Protein AF-A0A6B1FAL7-F1 (afdb_monomer)

Radius of gyration: 15.16 Å; Cα contacts (8 Å, |Δi|>4): 48; chains: 1; bounding box: 26×53×28 Å

Sequence (78 aa):
MTCARVASLLHISLGAARHWLDRRAAQEGVHGVAQRLEFAQAQLATLQERYGGHGERPPMAQLLDETVANPSPLPEEE

Nearest PDB structures (foldseek):
  8f53-assembly1_A  TM=6.630E-01  e=9.782E-01  synthetic construct

Structure (mmCIF, N/CA/C/O backbone):
data_AF-A0A6B1FAL7-F1
#
_entry.id   AF-A0A6B1FAL7-F1
#
loop_
_atom_site.group_PDB
_atom_site.id
_atom_site.type_symbol
_atom_site.label_atom_id
_atom_site.label_alt_id
_atom_site.label_comp_id
_atom_site.label_asym_id
_atom_site.label_entity_id
_atom_site.label_seq_id
_atom_site.pdbx_PDB_ins_code
_atom_site.Cartn_x
_atom_site.Cartn_y
_atom_site.Cartn_z
_atom_site.occupancy
_atom_site.B_iso_or_equiv
_atom_site.auth_seq_id
_atom_site.auth_comp_id
_atom_site.auth_asym_id
_atom_site.auth_atom_id
_atom_site.pdbx_PDB_model_num
ATOM 1 N N . MET A 1 1 ? -9.340 0.945 -6.770 1.00 76.69 1 MET A N 1
ATOM 2 C CA . MET A 1 1 ? -8.286 1.424 -7.698 1.00 76.69 1 MET A CA 1
ATOM 3 C C . 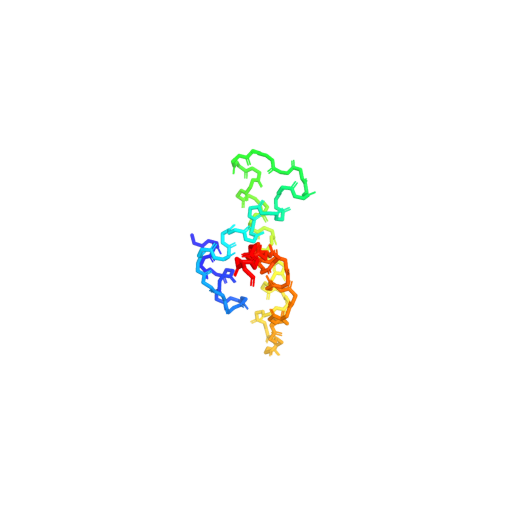MET A 1 1 ? -6.876 1.359 -7.104 1.00 76.69 1 MET A C 1
ATOM 5 O O . MET A 1 1 ? -5.968 0.983 -7.832 1.00 76.69 1 MET A O 1
ATOM 9 N N . THR A 1 2 ? -6.672 1.662 -5.815 1.00 86.00 2 THR A N 1
ATOM 10 C CA . THR A 1 2 ? -5.345 1.675 -5.157 1.00 86.00 2 THR A CA 1
ATOM 11 C C . THR A 1 2 ? -4.562 0.367 -5.314 1.00 86.00 2 THR A C 1
ATOM 13 O O . THR A 1 2 ? -3.437 0.399 -5.796 1.00 86.00 2 THR A O 1
ATOM 16 N N . CYS A 1 3 ? -5.176 -0.792 -5.040 1.00 85.44 3 CYS A N 1
ATOM 17 C CA . CYS A 1 3 ? -4.499 -2.090 -5.171 1.00 85.44 3 CYS A CA 1
ATOM 18 C C . CYS A 1 3 ? -4.037 -2.400 -6.601 1.00 85.44 3 CYS A C 1
ATOM 20 O O . CYS A 1 3 ? -2.995 -3.015 -6.775 1.00 85.44 3 CYS A O 1
ATOM 22 N N . ALA A 1 4 ? -4.783 -1.967 -7.623 1.00 87.25 4 ALA A N 1
ATOM 23 C CA . ALA A 1 4 ? -4.396 -2.179 -9.018 1.00 87.25 4 ALA A CA 1
ATOM 24 C C . ALA A 1 4 ? -3.158 -1.349 -9.382 1.00 87.25 4 ALA A C 1
ATOM 26 O O . ALA A 1 4 ? -2.246 -1.858 -10.021 1.00 87.25 4 ALA A O 1
ATOM 27 N N . ARG A 1 5 ? -3.085 -0.098 -8.908 1.00 88.62 5 ARG A N 1
ATOM 28 C CA . ARG A 1 5 ? -1.900 0.751 -9.097 1.00 88.62 5 ARG A CA 1
ATOM 29 C C . ARG A 1 5 ? -0.681 0.209 -8.355 1.00 88.62 5 ARG A C 1
ATOM 31 O O . ARG A 1 5 ? 0.394 0.160 -8.936 1.00 88.62 5 ARG A O 1
ATOM 38 N N . VAL A 1 6 ? -0.859 -0.244 -7.113 1.00 87.31 6 VAL A N 1
ATOM 39 C CA . VAL A 1 6 ? 0.202 -0.915 -6.344 1.00 87.31 6 VAL A CA 1
ATOM 40 C C . VAL A 1 6 ? 0.672 -2.181 -7.066 1.00 87.31 6 VAL A C 1
ATOM 42 O O . VAL A 1 6 ? 1.871 -2.371 -7.227 1.00 87.31 6 VAL A O 1
ATOM 45 N N . ALA A 1 7 ? -0.251 -3.004 -7.572 1.00 87.00 7 ALA A N 1
ATOM 46 C CA . ALA A 1 7 ? 0.073 -4.202 -8.343 1.00 87.00 7 ALA A CA 1
ATOM 47 C C . ALA A 1 7 ? 0.902 -3.883 -9.597 1.00 87.00 7 ALA A C 1
ATOM 49 O O . ALA A 1 7 ? 1.891 -4.563 -9.861 1.00 87.00 7 ALA A O 1
ATOM 50 N N . SER A 1 8 ? 0.542 -2.825 -10.332 1.00 86.38 8 SER A N 1
ATOM 51 C CA . SER A 1 8 ? 1.302 -2.367 -11.499 1.00 86.38 8 SER A CA 1
ATOM 52 C C . SER A 1 8 ? 2.695 -1.860 -11.133 1.00 86.38 8 SER A C 1
ATOM 54 O O . SER A 1 8 ? 3.654 -2.259 -11.782 1.00 86.38 8 SER A O 1
ATOM 56 N N . LEU A 1 9 ? 2.815 -1.028 -10.092 1.00 85.19 9 LEU A N 1
ATOM 57 C CA . LEU A 1 9 ? 4.105 -0.487 -9.646 1.00 85.19 9 LEU A CA 1
ATOM 58 C C . LEU A 1 9 ? 5.040 -1.588 -9.147 1.00 85.19 9 LEU A C 1
ATOM 60 O O . LEU A 1 9 ? 6.232 -1.548 -9.415 1.00 85.19 9 LEU A O 1
ATOM 64 N N . LEU A 1 10 ? 4.494 -2.581 -8.445 1.00 83.81 10 LEU A N 1
ATOM 65 C CA . LEU A 1 10 ? 5.259 -3.680 -7.864 1.00 83.81 10 LEU A CA 1
ATOM 66 C C . LEU A 1 10 ? 5.429 -4.885 -8.801 1.00 83.81 10 LEU A C 1
ATOM 68 O O . LEU A 1 10 ? 6.129 -5.829 -8.446 1.00 83.81 10 LEU A O 1
ATOM 72 N N . HIS A 1 11 ? 4.805 -4.871 -9.983 1.00 83.75 11 HIS A N 1
ATOM 73 C CA . HIS A 1 11 ? 4.762 -5.999 -10.920 1.00 83.75 11 HIS A CA 1
ATOM 74 C C . HIS A 1 11 ? 4.283 -7.323 -10.283 1.00 83.75 11 HIS A C 1
ATOM 76 O O . HIS A 1 11 ? 4.854 -8.386 -10.527 1.00 83.75 11 HIS A O 1
ATOM 82 N N . ILE A 1 12 ? 3.218 -7.264 -9.477 1.00 83.75 12 ILE A N 1
ATOM 83 C CA . ILE A 1 12 ? 2.601 -8.420 -8.797 1.00 83.75 12 ILE A CA 1
ATOM 84 C C . ILE A 1 12 ? 1.118 -8.564 -9.165 1.00 83.75 12 ILE A C 1
ATOM 86 O O . ILE A 1 12 ? 0.526 -7.685 -9.788 1.00 83.75 12 ILE A O 1
ATOM 90 N N . SER A 1 13 ? 0.486 -9.673 -8.767 1.00 88.38 13 SER A N 1
ATOM 91 C CA . SER A 1 13 ? -0.958 -9.857 -8.958 1.00 88.38 13 SER A CA 1
ATOM 92 C C . SER A 1 13 ? -1.783 -8.933 -8.049 1.00 88.38 13 SER A C 1
ATOM 94 O O . SER A 1 13 ? -1.332 -8.501 -6.986 1.00 88.38 13 SER A O 1
ATOM 96 N N . LEU A 1 14 ? -3.039 -8.669 -8.427 1.00 87.62 14 LEU A N 1
ATOM 97 C CA . LEU A 1 14 ? -3.959 -7.859 -7.616 1.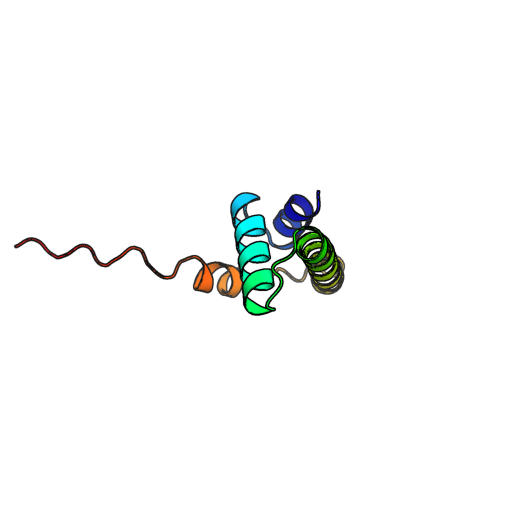00 87.62 14 LEU A CA 1
ATOM 98 C C . LEU A 1 14 ? -4.183 -8.457 -6.214 1.00 87.62 14 LEU A C 1
ATOM 100 O O . LEU A 1 14 ? -4.265 -7.720 -5.231 1.00 87.62 14 LEU A O 1
ATOM 104 N N . GLY A 1 15 ? -4.265 -9.789 -6.124 1.00 87.19 15 GLY A N 1
ATOM 105 C CA . GLY A 1 15 ? -4.401 -10.507 -4.855 1.00 87.19 15 GLY A CA 1
ATOM 106 C C . GLY A 1 15 ? -3.168 -10.345 -3.967 1.00 87.19 15 GLY A C 1
ATOM 107 O O . GLY A 1 15 ? -3.305 -10.036 -2.785 1.00 87.19 15 GLY A O 1
ATOM 108 N N . ALA A 1 16 ? -1.969 -10.449 -4.548 1.00 85.81 16 ALA A N 1
ATOM 109 C CA . ALA 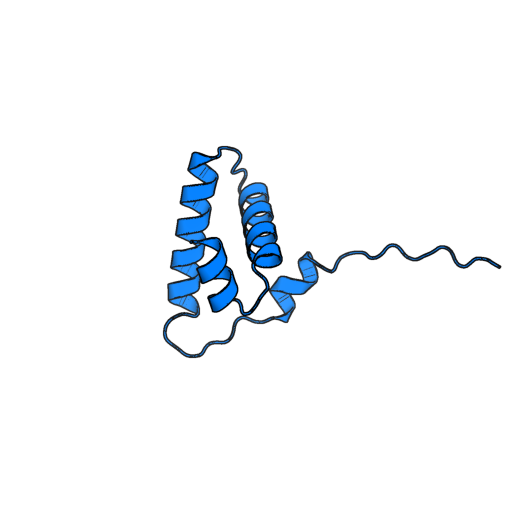A 1 16 ? -0.717 -10.228 -3.828 1.00 85.81 16 ALA A CA 1
ATOM 110 C C . ALA A 1 16 ? -0.585 -8.778 -3.337 1.00 85.81 16 ALA A C 1
ATOM 112 O O . ALA A 1 16 ? -0.209 -8.558 -2.190 1.00 85.81 16 ALA A O 1
ATOM 113 N N . ALA A 1 17 ? -0.968 -7.792 -4.155 1.00 88.25 17 ALA A N 1
ATOM 114 C CA . ALA A 1 17 ? -0.967 -6.385 -3.751 1.00 88.25 17 ALA A CA 1
ATOM 115 C C . ALA A 1 17 ? -1.923 -6.112 -2.583 1.00 88.25 17 ALA A C 1
ATOM 117 O O . ALA A 1 17 ? -1.585 -5.364 -1.666 1.00 88.25 17 ALA A O 1
ATOM 118 N N . ARG A 1 18 ? -3.103 -6.743 -2.586 1.00 90.31 18 ARG A N 1
ATOM 119 C CA . ARG A 1 18 ? -4.049 -6.646 -1.471 1.00 90.31 18 ARG A CA 1
ATOM 120 C C . ARG A 1 18 ? -3.482 -7.269 -0.197 1.00 90.31 18 ARG A C 1
ATOM 122 O O . ARG A 1 18 ? -3.469 -6.608 0.832 1.00 90.31 18 ARG A O 1
ATOM 129 N N . HIS A 1 19 ? -2.967 -8.492 -0.285 1.00 88.69 19 HIS A N 1
ATOM 130 C CA . HIS A 1 19 ? -2.379 -9.182 0.861 1.00 88.69 19 HIS A CA 1
ATOM 131 C C . HIS A 1 19 ? -1.167 -8.429 1.434 1.00 88.69 19 HIS A C 1
ATOM 133 O O . HIS A 1 19 ? -1.011 -8.318 2.647 1.00 88.69 19 HIS A O 1
ATOM 139 N N . TRP A 1 20 ? -0.328 -7.857 0.569 1.00 89.00 20 TRP A N 1
ATOM 140 C CA . TRP A 1 20 ? 0.793 -7.016 0.977 1.00 89.00 20 TRP A CA 1
ATOM 141 C C . TRP A 1 20 ? 0.331 -5.775 1.756 1.00 89.00 20 TRP A C 1
ATOM 143 O O . TRP A 1 20 ? 0.850 -5.517 2.842 1.00 89.00 20 TRP A O 1
ATOM 153 N N . LEU A 1 21 ? -0.683 -5.059 1.254 1.00 90.69 21 LEU A N 1
ATOM 154 C CA . LEU A 1 21 ? -1.273 -3.907 1.946 1.00 90.69 21 LEU A CA 1
ATOM 155 C C . LEU A 1 21 ? -1.891 -4.295 3.294 1.00 9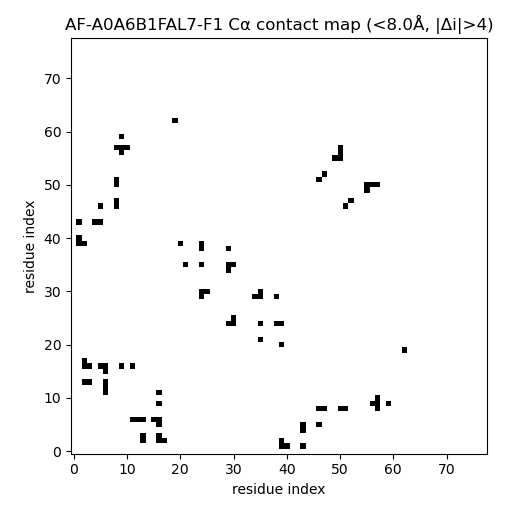0.69 21 LEU A C 1
ATOM 157 O O . LEU A 1 21 ? -1.668 -3.598 4.280 1.00 90.69 21 LEU A O 1
ATOM 161 N N . ASP A 1 22 ? -2.632 -5.404 3.347 1.00 90.25 22 ASP A N 1
ATOM 162 C CA . ASP A 1 22 ? -3.280 -5.878 4.573 1.00 90.25 22 ASP A CA 1
ATOM 163 C C . ASP A 1 22 ? -2.248 -6.246 5.653 1.00 90.25 22 ASP A C 1
ATOM 165 O O . ASP A 1 22 ? -2.423 -5.893 6.820 1.00 90.25 22 ASP A O 1
ATOM 169 N N . ARG A 1 23 ? -1.137 -6.894 5.277 1.00 89.00 23 ARG A N 1
ATOM 170 C CA . ARG A 1 23 ? -0.052 -7.212 6.219 1.00 89.00 23 ARG A CA 1
ATOM 171 C C . ARG A 1 23 ? 0.685 -5.977 6.709 1.00 89.00 23 ARG A C 1
ATOM 173 O O . ARG A 1 23 ? 0.927 -5.863 7.905 1.00 89.00 23 ARG A O 1
ATOM 180 N N . ARG A 1 24 ? 1.003 -5.045 5.810 1.00 89.06 24 ARG A N 1
ATOM 181 C CA . ARG A 1 24 ? 1.639 -3.773 6.175 1.00 89.06 24 ARG A CA 1
ATOM 182 C C . ARG A 1 24 ? 0.751 -2.958 7.113 1.00 89.06 24 ARG A C 1
ATOM 184 O O . ARG A 1 24 ? 1.231 -2.467 8.124 1.00 89.06 24 ARG A O 1
ATOM 191 N N . ALA A 1 25 ? -0.549 -2.898 6.835 1.00 90.69 25 ALA A N 1
ATOM 192 C CA . ALA A 1 25 ? -1.519 -2.279 7.731 1.00 90.69 25 ALA A CA 1
ATOM 193 C C . ALA A 1 25 ? -1.550 -2.974 9.103 1.00 90.69 25 ALA A C 1
ATOM 195 O O . ALA A 1 25 ? -1.570 -2.298 10.125 1.00 90.69 25 ALA A O 1
ATOM 196 N N . ALA A 1 26 ? -1.512 -4.310 9.149 1.00 89.50 26 ALA A N 1
ATOM 197 C CA . ALA A 1 26 ? -1.487 -5.055 10.407 1.00 89.50 26 ALA A CA 1
ATOM 198 C C . ALA A 1 26 ? -0.200 -4.823 11.223 1.00 89.50 26 ALA A C 1
ATOM 200 O O . ALA A 1 26 ? -0.287 -4.673 12.439 1.00 89.50 26 ALA A O 1
ATOM 201 N N . GLN A 1 27 ? 0.966 -4.755 10.569 1.00 89.44 27 GLN A N 1
ATOM 202 C CA . GLN A 1 27 ? 2.256 -4.450 11.210 1.00 89.44 27 GLN A CA 1
ATOM 203 C C . GLN A 1 27 ? 2.265 -3.054 11.854 1.00 89.44 27 GLN A C 1
ATOM 205 O O . GLN A 1 27 ? 2.843 -2.874 12.920 1.00 89.44 27 GLN A O 1
ATOM 210 N N . GLU A 1 28 ? 1.570 -2.095 11.244 1.00 89.62 28 GLU A N 1
ATOM 211 C CA . GLU A 1 28 ? 1.436 -0.711 11.721 1.00 89.62 28 GLU A CA 1
ATOM 212 C C . GLU A 1 28 ? 0.244 -0.518 12.685 1.00 89.62 28 GLU A C 1
ATOM 214 O O . GLU A 1 28 ? -0.091 0.605 13.057 1.00 89.62 28 GLU A O 1
ATOM 219 N N . GLY A 1 29 ? -0.441 -1.599 13.086 1.00 92.56 29 GLY A N 1
ATOM 220 C CA . GLY A 1 29 ? -1.588 -1.530 14.002 1.00 92.56 29 GLY A CA 1
ATOM 221 C C . GLY A 1 29 ? -2.838 -0.866 13.406 1.00 92.56 29 GLY A C 1
ATOM 222 O O . GLY A 1 29 ? -3.686 -0.339 14.127 1.00 92.56 29 GLY A O 1
ATOM 223 N N . VAL A 1 30 ? -2.978 -0.866 12.079 1.00 92.94 30 VAL A N 1
ATOM 224 C CA . VAL A 1 30 ? -4.089 -0.232 11.361 1.00 92.94 30 VAL A CA 1
ATOM 225 C C . VAL A 1 30 ? -5.269 -1.201 11.229 1.00 92.94 30 VAL A C 1
ATOM 227 O O . VAL A 1 30 ? -5.336 -2.065 10.346 1.00 92.94 30 VAL A O 1
ATOM 230 N N . HIS A 1 31 ? -6.259 -1.041 12.106 1.00 85.62 31 HIS A N 1
ATOM 231 C CA . HIS A 1 31 ? -7.397 -1.961 12.193 1.00 85.62 31 HIS A CA 1
ATOM 232 C C . HIS A 1 31 ? -8.691 -1.420 11.560 1.00 85.62 31 HIS A C 1
ATOM 234 O O . HIS A 1 31 ? -9.506 -2.215 11.091 1.00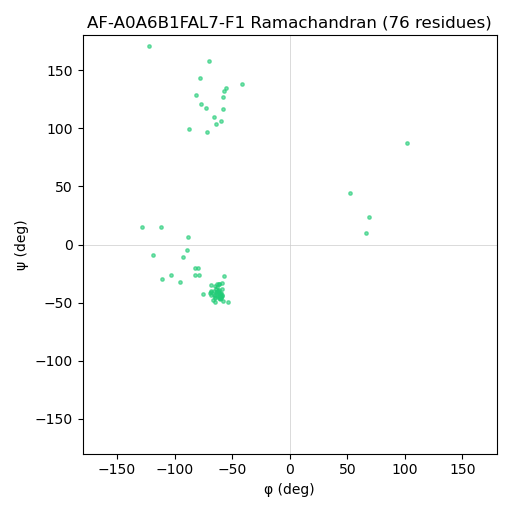 85.62 31 HIS A O 1
ATOM 240 N N . GLY A 1 32 ? -8.879 -0.097 11.491 1.00 90.94 32 GLY A N 1
ATOM 241 C CA . GLY A 1 32 ? -10.103 0.516 10.965 1.00 90.94 32 GLY A CA 1
ATOM 242 C C . GLY A 1 32 ? -10.189 0.514 9.437 1.00 90.94 32 GLY A C 1
ATOM 243 O O . GLY A 1 32 ? -9.201 0.752 8.752 1.00 90.94 32 GLY A O 1
ATOM 244 N N . VAL A 1 33 ? -11.389 0.318 8.879 1.00 87.69 33 VAL A N 1
ATOM 245 C CA . VAL A 1 33 ? -11.606 0.307 7.415 1.00 87.69 33 VAL A CA 1
ATOM 246 C C . VAL A 1 33 ? -11.188 1.631 6.762 1.00 87.69 33 VAL A C 1
ATOM 248 O O . VAL A 1 33 ? -10.506 1.617 5.740 1.00 87.69 33 VAL A O 1
ATOM 251 N N . ALA A 1 34 ? -11.547 2.767 7.368 1.00 90.38 34 ALA A N 1
ATOM 252 C CA . ALA A 1 34 ? -11.143 4.089 6.882 1.00 90.38 34 ALA A CA 1
ATOM 253 C C . ALA A 1 34 ? -9.621 4.288 6.973 1.00 90.38 34 ALA A C 1
ATOM 255 O O . ALA A 1 34 ? -8.987 4.670 5.994 1.00 90.38 34 ALA A O 1
ATOM 256 N N . GLN A 1 35 ? -9.020 3.911 8.104 1.00 90.25 35 GLN A N 1
ATOM 257 C CA . GLN A 1 35 ? -7.574 4.011 8.309 1.00 90.25 35 GLN A CA 1
ATOM 258 C C . GLN A 1 35 ? -6.793 3.120 7.334 1.00 90.25 35 GLN A C 1
ATOM 260 O O . GLN A 1 35 ? -5.749 3.516 6.833 1.00 90.25 35 GLN A O 1
ATOM 265 N N . ARG A 1 36 ? -7.310 1.931 7.001 1.00 89.88 36 ARG A N 1
ATOM 266 C CA . ARG A 1 36 ? -6.712 1.051 5.986 1.00 89.88 36 ARG A CA 1
ATOM 267 C C . ARG A 1 36 ? -6.749 1.667 4.594 1.00 89.88 36 ARG A C 1
ATOM 269 O O . ARG A 1 36 ? -5.822 1.456 3.816 1.00 89.88 36 ARG A O 1
ATOM 276 N N . LEU A 1 37 ? -7.804 2.414 4.267 1.00 91.06 37 LEU A N 1
ATOM 277 C CA . LEU A 1 37 ? -7.891 3.126 2.995 1.00 91.06 37 LEU A CA 1
ATOM 278 C C . LEU A 1 37 ? -6.846 4.245 2.921 1.00 91.06 37 LEU A C 1
ATOM 280 O O . LEU A 1 37 ? -6.124 4.323 1.926 1.00 91.06 37 LEU A O 1
ATOM 284 N N . GLU A 1 38 ? -6.743 5.063 3.968 1.00 93.44 38 GLU A N 1
ATOM 285 C CA . GLU A 1 38 ? -5.735 6.125 4.086 1.00 93.44 38 GLU A CA 1
ATOM 286 C C . GLU A 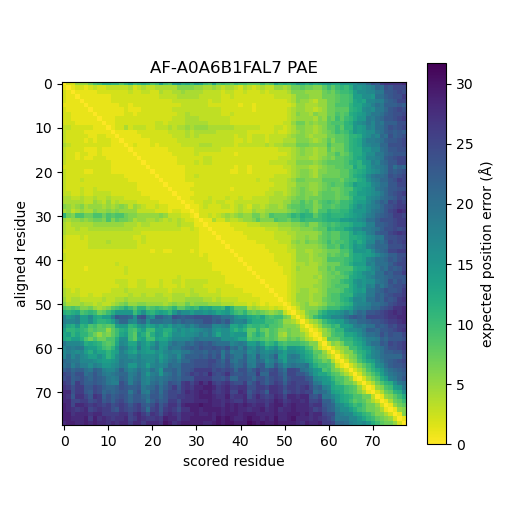1 38 ? -4.318 5.547 4.040 1.00 93.44 38 GLU A C 1
ATOM 288 O O . GLU A 1 38 ? -3.480 5.997 3.260 1.00 93.44 38 GLU A O 1
ATOM 293 N N . PHE A 1 39 ? -4.079 4.468 4.786 1.00 93.25 39 PHE A N 1
ATOM 294 C CA . PHE A 1 39 ? -2.817 3.741 4.781 1.00 93.25 39 PHE A CA 1
ATOM 295 C C . PHE A 1 39 ? -2.456 3.241 3.380 1.00 93.25 39 PHE A C 1
ATOM 297 O O . PHE A 1 39 ? -1.348 3.469 2.900 1.00 93.25 39 PHE A O 1
ATOM 304 N N . ALA A 1 40 ? -3.395 2.604 2.676 1.00 91.62 40 ALA A N 1
ATOM 305 C CA . ALA A 1 40 ? -3.152 2.115 1.324 1.00 91.62 40 ALA A CA 1
ATOM 306 C C . ALA A 1 40 ? -2.853 3.249 0.329 1.00 91.62 40 ALA A C 1
ATOM 308 O O . ALA A 1 40 ? -2.061 3.059 -0.596 1.00 91.62 40 ALA A O 1
ATOM 309 N N . GLN A 1 41 ? -3.473 4.419 0.498 1.00 93.69 41 GLN A N 1
ATOM 310 C CA . GLN A 1 41 ? -3.178 5.603 -0.311 1.00 93.69 41 GLN A CA 1
ATOM 311 C C . GLN A 1 41 ? -1.786 6.169 -0.005 1.00 93.69 41 GLN A C 1
ATOM 313 O O . GLN A 1 41 ? -1.055 6.482 -0.943 1.00 93.69 41 GLN A O 1
ATOM 318 N N . ALA A 1 42 ? -1.393 6.230 1.270 1.00 93.56 42 ALA A N 1
ATOM 319 C CA . ALA A 1 42 ? -0.055 6.652 1.678 1.00 93.56 42 ALA A CA 1
ATOM 320 C C . ALA A 1 42 ? 1.028 5.715 1.115 1.00 93.56 42 ALA A C 1
ATOM 322 O O . ALA A 1 42 ? 1.980 6.178 0.491 1.00 93.56 42 ALA A O 1
ATOM 323 N N . GLN A 1 43 ? 0.826 4.396 1.227 1.00 90.88 43 GLN A N 1
ATOM 324 C CA . GLN A 1 43 ? 1.725 3.400 0.634 1.00 90.88 43 GLN A CA 1
ATOM 325 C C . GLN A 1 43 ? 1.829 3.557 -0.887 1.00 90.88 43 GLN A C 1
ATOM 327 O O . GLN A 1 43 ? 2.921 3.481 -1.445 1.00 90.88 43 GLN A O 1
ATOM 332 N N . LEU A 1 44 ? 0.710 3.813 -1.574 1.00 91.38 44 LEU A N 1
ATOM 333 C CA . LEU A 1 44 ? 0.732 4.079 -3.011 1.00 91.38 44 LEU A CA 1
ATOM 334 C C . LEU A 1 44 ? 1.569 5.323 -3.346 1.00 91.38 44 LEU A C 1
ATOM 336 O O . LEU A 1 44 ? 2.361 5.255 -4.281 1.00 91.38 44 LEU A O 1
ATOM 340 N N . ALA A 1 45 ? 1.428 6.422 -2.601 1.00 90.75 45 ALA A N 1
ATOM 341 C CA . ALA A 1 45 ? 2.204 7.640 -2.836 1.00 90.75 45 ALA A CA 1
ATOM 342 C C . ALA A 1 45 ? 3.715 7.388 -2.688 1.00 90.75 45 ALA A C 1
ATOM 344 O O . ALA A 1 45 ? 4.482 7.734 -3.585 1.00 90.75 45 ALA A O 1
ATOM 345 N N . THR A 1 46 ? 4.132 6.685 -1.630 1.00 89.62 46 THR A N 1
ATOM 346 C CA . THR A 1 46 ? 5.537 6.295 -1.421 1.00 89.62 46 THR A CA 1
ATOM 347 C C . THR A 1 46 ? 6.065 5.408 -2.552 1.00 89.62 46 THR A C 1
ATOM 349 O O . THR A 1 46 ? 7.183 5.594 -3.031 1.00 89.62 46 THR A O 1
ATOM 352 N N . LEU A 1 47 ? 5.262 4.447 -3.018 1.00 86.56 47 LEU A N 1
ATOM 353 C CA . LEU A 1 47 ? 5.639 3.581 -4.138 1.00 86.56 47 LEU A CA 1
ATOM 354 C C . LEU A 1 47 ? 5.718 4.343 -5.464 1.00 86.56 47 LEU A C 1
ATOM 356 O O . LEU A 1 47 ? 6.563 4.024 -6.295 1.00 86.56 47 LEU A O 1
ATOM 360 N N . GLN A 1 48 ? 4.858 5.337 -5.678 1.00 88.25 48 GLN A N 1
ATOM 361 C CA . GLN A 1 48 ? 4.898 6.190 -6.865 1.00 88.25 48 GLN A CA 1
ATOM 362 C C . GLN A 1 48 ? 6.129 7.094 -6.876 1.00 88.25 48 GLN A C 1
ATOM 364 O O . GLN A 1 48 ? 6.739 7.253 -7.928 1.00 88.25 48 GLN A O 1
ATOM 369 N N . GLU A 1 49 ? 6.517 7.646 -5.730 1.00 86.25 49 GLU A N 1
ATOM 370 C CA . GLU A 1 49 ? 7.748 8.428 -5.603 1.00 86.25 49 GLU A CA 1
ATOM 371 C C . GLU A 1 49 ? 8.980 7.571 -5.915 1.00 86.25 49 GLU A C 1
ATOM 373 O O . GLU A 1 49 ? 9.845 7.976 -6.688 1.00 86.25 49 GLU A O 1
ATOM 378 N N . ARG A 1 50 ? 9.018 6.347 -5.378 1.00 82.62 50 ARG A N 1
ATOM 379 C CA . ARG A 1 50 ? 10.163 5.446 -5.538 1.00 82.62 50 ARG A CA 1
ATOM 380 C C . ARG A 1 50 ? 10.248 4.802 -6.925 1.00 82.62 50 ARG A C 1
ATOM 382 O O . ARG A 1 50 ? 11.327 4.707 -7.489 1.00 82.62 50 ARG A O 1
ATOM 389 N N . TYR A 1 51 ? 9.124 4.355 -7.484 1.00 82.38 51 TYR A N 1
ATOM 390 C CA . TYR A 1 51 ? 9.110 3.515 -8.691 1.00 82.38 51 TYR A CA 1
ATOM 391 C C . TYR A 1 51 ? 8.377 4.139 -9.885 1.00 82.38 51 TYR A C 1
ATOM 393 O O . TYR A 1 51 ? 8.439 3.611 -10.993 1.00 82.38 51 TYR A O 1
ATOM 401 N N . GLY A 1 52 ? 7.677 5.260 -9.701 1.00 74.00 52 GLY A N 1
ATOM 402 C CA . GLY A 1 52 ? 6.866 5.881 -10.752 1.00 74.00 52 GLY A CA 1
ATOM 403 C C . GLY A 1 52 ? 7.650 6.717 -11.768 1.00 74.00 52 GLY A C 1
ATOM 404 O O . GLY A 1 52 ? 7.132 6.952 -12.856 1.00 74.00 52 GLY A O 1
ATOM 405 N N . GLY A 1 53 ? 8.867 7.167 -11.436 1.00 68.94 53 GLY A N 1
ATOM 406 C CA . GLY A 1 53 ? 9.605 8.152 -12.244 1.00 68.94 53 GLY A CA 1
ATOM 407 C C . GLY A 1 53 ? 10.854 7.655 -12.978 1.00 68.94 53 GLY A C 1
ATOM 408 O O . GLY A 1 53 ? 11.179 8.197 -14.030 1.00 68.94 53 GLY A O 1
ATOM 409 N N . HIS A 1 54 ? 11.567 6.643 -12.468 1.00 53.62 54 HIS A N 1
ATOM 410 C CA . HIS A 1 54 ? 12.979 6.452 -12.851 1.00 53.62 54 HIS A CA 1
ATOM 411 C C . HIS A 1 54 ? 13.383 5.053 -13.333 1.00 53.62 54 HIS A C 1
ATOM 413 O O . HIS A 1 54 ? 14.570 4.765 -13.448 1.00 53.62 54 HIS A O 1
ATOM 419 N N . GLY A 1 55 ? 12.432 4.176 -13.668 1.00 55.47 55 GLY A N 1
ATOM 420 C CA . GLY A 1 55 ? 12.762 2.822 -14.143 1.00 55.47 55 GLY A CA 1
ATOM 421 C C . GLY A 1 55 ? 13.428 1.945 -13.076 1.00 55.47 55 GLY A C 1
ATOM 422 O O . GLY A 1 55 ? 13.902 0.851 -13.385 1.00 55.47 55 GLY A O 1
ATOM 423 N N . GLU A 1 56 ? 13.446 2.408 -11.822 1.00 61.44 56 GLU A N 1
ATOM 424 C CA . GLU A 1 56 ? 13.857 1.617 -10.676 1.00 61.44 56 GLU A CA 1
ATOM 425 C C . GLU A 1 56 ? 12.829 0.496 -10.518 1.00 61.44 56 GLU A C 1
ATOM 427 O O . GLU A 1 56 ? 11.649 0.723 -10.247 1.00 61.44 56 GLU A O 1
ATOM 432 N N . ARG A 1 57 ? 13.254 -0.733 -10.809 1.00 65.25 57 ARG A N 1
ATOM 433 C CA . ARG A 1 57 ? 12.382 -1.896 -10.715 1.00 65.25 57 ARG A CA 1
ATOM 434 C C . ARG A 1 57 ? 12.330 -2.323 -9.249 1.00 65.25 57 ARG A C 1
ATOM 436 O O . ARG A 1 57 ? 13.395 -2.520 -8.659 1.00 65.25 57 ARG A O 1
ATOM 443 N N . PRO A 1 58 ? 11.138 -2.508 -8.656 1.00 68.44 58 PRO A N 1
ATOM 444 C CA . PRO A 1 58 ? 11.045 -3.008 -7.297 1.00 68.44 58 PRO A CA 1
ATOM 445 C C . PRO A 1 58 ? 11.804 -4.335 -7.179 1.00 68.44 58 PRO A C 1
ATOM 447 O O . PRO A 1 58 ? 11.656 -5.198 -8.056 1.00 68.44 58 PRO A O 1
ATOM 450 N N . PRO A 1 59 ? 12.615 -4.527 -6.124 1.00 64.25 59 PRO A N 1
ATOM 451 C CA . PRO A 1 59 ? 13.298 -5.790 -5.908 1.00 64.25 59 PRO A CA 1
ATOM 452 C C . PRO A 1 59 ? 12.243 -6.873 -5.652 1.00 64.25 59 PRO A C 1
ATOM 454 O O . PRO A 1 59 ? 11.668 -6.952 -4.568 1.00 64.25 59 PRO A O 1
ATOM 457 N N . MET A 1 60 ? 11.981 -7.717 -6.659 1.00 57.78 60 MET A N 1
ATOM 458 C CA . MET A 1 60 ? 10.992 -8.804 -6.568 1.00 57.78 60 MET A CA 1
ATOM 459 C C . MET A 1 60 ? 11.287 -9.761 -5.400 1.00 57.78 60 MET A C 1
ATOM 461 O O . MET A 1 60 ? 10.360 -10.334 -4.836 1.00 57.78 60 MET A O 1
ATOM 465 N N . ALA A 1 61 ? 12.559 -9.875 -4.997 1.00 47.16 61 ALA A N 1
ATOM 466 C CA . ALA A 1 61 ? 13.015 -10.741 -3.913 1.00 47.16 61 ALA A CA 1
ATOM 467 C C . ALA A 1 61 ? 12.409 -10.378 -2.542 1.00 47.16 61 ALA A C 1
ATOM 469 O O . ALA A 1 61 ? 11.984 -11.263 -1.813 1.00 47.16 61 ALA A O 1
ATOM 470 N N . GLN A 1 62 ? 12.261 -9.091 -2.207 1.00 52.34 62 GLN A N 1
ATOM 471 C CA . GLN A 1 62 ? 11.791 -8.697 -0.865 1.00 52.34 62 GLN A CA 1
ATOM 472 C C . GLN A 1 62 ? 10.264 -8.746 -0.707 1.00 52.34 62 GLN A C 1
ATOM 474 O O . GLN A 1 62 ? 9.758 -8.814 0.407 1.00 52.34 62 GLN A O 1
ATOM 479 N N . LEU A 1 63 ? 9.513 -8.716 -1.812 1.00 54.34 63 LEU A N 1
ATOM 480 C CA . LEU A 1 63 ? 8.047 -8.804 -1.784 1.00 54.34 63 LEU A CA 1
ATOM 481 C C . LEU A 1 63 ? 7.542 -10.245 -1.670 1.00 54.34 63 LEU A C 1
ATOM 483 O O . LEU A 1 63 ? 6.433 -10.456 -1.174 1.00 54.34 63 LEU A O 1
ATOM 487 N N . LEU A 1 64 ? 8.345 -11.206 -2.139 1.00 53.25 64 LEU A N 1
ATOM 488 C CA . LEU A 1 64 ? 8.016 -12.629 -2.171 1.00 53.25 64 LEU A CA 1
ATOM 489 C C . LEU A 1 64 ? 8.550 -13.403 -0.962 1.00 53.25 64 LEU A C 1
ATOM 491 O O . LEU A 1 64 ? 7.865 -14.317 -0.515 1.00 53.25 64 LEU A O 1
ATOM 495 N N . ASP A 1 65 ? 9.693 -13.026 -0.381 1.00 48.91 65 ASP A N 1
ATOM 496 C CA . ASP A 1 65 ? 10.237 -13.731 0.794 1.00 48.91 65 ASP A CA 1
ATOM 497 C C . ASP A 1 65 ? 9.265 -13.729 1.990 1.00 48.91 65 ASP A C 1
ATOM 499 O O . ASP A 1 65 ? 9.130 -14.727 2.694 1.00 48.91 65 ASP A O 1
ATOM 503 N N . GLU A 1 66 ? 8.469 -12.668 2.170 1.00 48.62 66 GLU A N 1
ATOM 504 C CA . GLU A 1 66 ? 7.411 -12.680 3.187 1.00 48.62 66 GLU A CA 1
ATOM 505 C C . GLU A 1 66 ? 6.150 -13.457 2.748 1.00 48.62 66 GLU A C 1
ATOM 507 O O . GLU A 1 66 ? 5.396 -13.895 3.612 1.00 48.62 66 GLU A O 1
ATOM 512 N N . THR A 1 67 ? 5.826 -13.603 1.453 1.00 49.03 67 THR A N 1
ATOM 513 C CA . THR A 1 67 ? 4.622 -14.343 0.980 1.00 49.03 67 THR A CA 1
ATOM 514 C C . THR A 1 67 ? 4.861 -15.821 0.654 1.00 49.03 67 THR A C 1
ATOM 516 O O . THR A 1 67 ? 3.879 -16.537 0.467 1.00 49.03 67 THR A O 1
ATOM 519 N N . VAL A 1 68 ? 6.111 -16.285 0.597 1.00 43.91 68 VAL A N 1
ATOM 520 C CA . VAL A 1 68 ? 6.490 -17.685 0.310 1.00 43.91 68 VAL A CA 1
ATOM 521 C C . VAL A 1 68 ? 7.107 -18.364 1.543 1.00 43.91 68 VAL A C 1
ATOM 523 O O . VAL A 1 68 ? 7.679 -19.445 1.460 1.00 43.91 68 VAL A O 1
ATOM 526 N N . ALA A 1 69 ? 6.948 -17.788 2.736 1.00 43.53 69 ALA A N 1
ATOM 527 C CA . ALA A 1 69 ? 7.184 -18.541 3.959 1.00 43.53 69 ALA A CA 1
ATOM 528 C C . ALA A 1 69 ? 6.045 -19.563 4.149 1.00 43.53 69 ALA A C 1
ATOM 530 O O . ALA A 1 69 ? 4.996 -19.240 4.708 1.00 43.53 69 ALA A O 1
ATOM 531 N N . ASN A 1 70 ? 6.321 -20.799 3.711 1.00 46.94 70 ASN A N 1
ATOM 532 C CA . ASN A 1 70 ? 5.729 -22.075 4.137 1.00 46.94 70 ASN A CA 1
ATOM 533 C C . ASN A 1 70 ? 4.656 -22.710 3.218 1.00 46.94 70 ASN A C 1
ATOM 535 O O . ASN A 1 70 ? 3.459 -22.608 3.493 1.00 46.94 70 ASN A O 1
ATOM 539 N N . PRO A 1 71 ? 5.035 -23.525 2.214 1.00 43.16 71 PRO A N 1
ATOM 540 C CA . PRO A 1 71 ? 4.458 -24.857 2.147 1.00 43.16 71 PRO A CA 1
ATOM 541 C C . PRO A 1 71 ? 5.097 -25.685 3.271 1.00 43.16 71 PRO A C 1
ATOM 543 O O . PRO A 1 71 ? 6.314 -25.863 3.290 1.00 43.16 71 PRO A O 1
A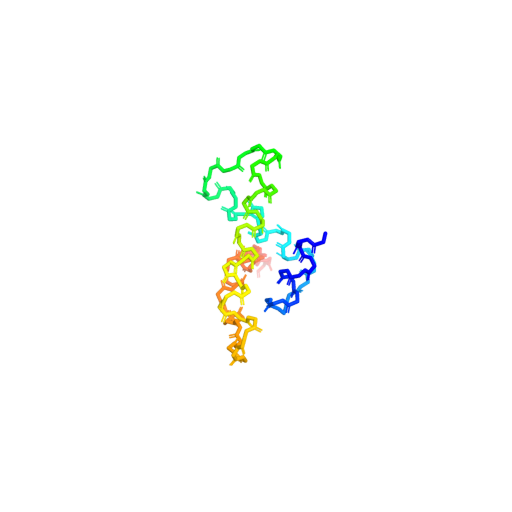TOM 546 N N . SER A 1 72 ? 4.287 -26.144 4.230 1.00 50.47 72 SER A N 1
ATOM 547 C CA . SER A 1 72 ? 4.707 -27.118 5.242 1.00 50.47 72 SER A CA 1
ATOM 548 C C . SER A 1 72 ? 5.581 -28.211 4.612 1.00 50.47 72 SER A C 1
ATOM 550 O O . SER A 1 72 ? 5.218 -28.693 3.534 1.00 50.47 72 SER A O 1
ATOM 552 N N . PRO A 1 73 ? 6.679 -28.652 5.257 1.00 48.75 73 PRO A N 1
ATOM 553 C CA . PRO A 1 73 ? 7.300 -29.904 4.859 1.00 48.75 73 PRO A CA 1
ATOM 554 C C . PRO A 1 73 ? 6.225 -30.984 5.000 1.00 48.75 73 PRO A C 1
ATOM 556 O O . PRO A 1 73 ? 5.673 -31.184 6.084 1.00 48.75 73 PRO A O 1
ATOM 559 N N . LEU A 1 74 ? 5.852 -31.602 3.878 1.00 57.94 74 LEU A N 1
ATOM 560 C CA . LEU A 1 74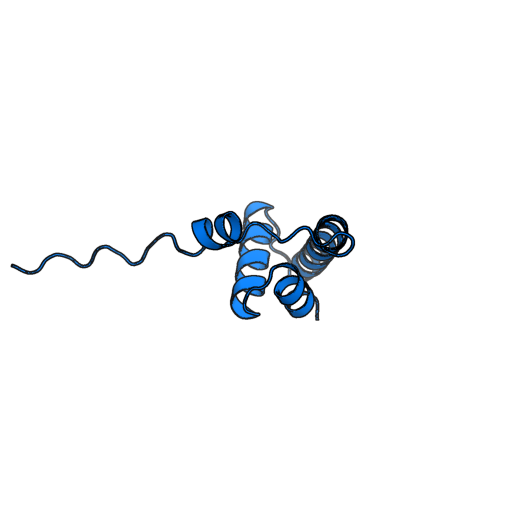 ? 5.057 -32.821 3.912 1.00 57.94 74 LEU A CA 1
ATOM 561 C C . LEU A 1 74 ? 5.850 -33.828 4.757 1.00 57.94 74 LEU A C 1
ATOM 563 O O . LEU A 1 74 ? 7.063 -33.927 4.554 1.00 57.94 74 LEU A O 1
ATOM 567 N N . PRO A 1 75 ? 5.224 -34.517 5.725 1.00 56.91 75 PRO A N 1
ATOM 568 C CA . PRO A 1 75 ? 5.906 -35.600 6.411 1.00 56.91 75 PRO A CA 1
ATOM 569 C C . PRO A 1 75 ? 6.335 -36.620 5.353 1.00 56.91 75 PRO A C 1
ATOM 571 O O . PRO A 1 75 ? 5.523 -37.020 4.520 1.00 56.91 75 PRO A O 1
ATOM 574 N N . GLU A 1 76 ? 7.619 -36.975 5.353 1.00 56.25 76 GLU A N 1
ATOM 575 C CA . GLU A 1 76 ? 8.119 -38.122 4.602 1.00 56.25 76 GLU A CA 1
ATOM 576 C C . GLU A 1 76 ? 7.378 -39.353 5.140 1.00 56.25 76 GLU A C 1
ATOM 578 O O . GLU A 1 76 ? 7.571 -39.758 6.287 1.00 56.25 76 GLU A O 1
ATOM 583 N N . GLU A 1 77 ? 6.439 -39.872 4.349 1.00 55.72 77 GLU A N 1
ATOM 584 C CA . GLU A 1 77 ? 5.898 -41.206 4.563 1.00 55.72 77 GLU A CA 1
ATOM 585 C C . GLU A 1 77 ? 6.930 -42.221 4.049 1.00 55.72 77 GLU A C 1
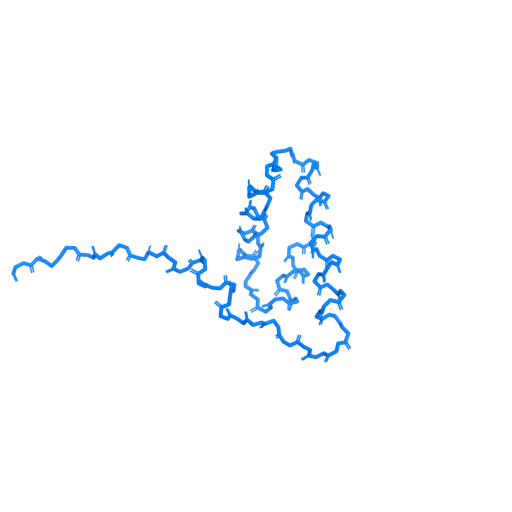ATOM 587 O O . GLU A 1 77 ? 7.273 -42.206 2.867 1.00 55.72 77 GLU A O 1
ATOM 592 N N . GLU A 1 78 ? 7.352 -43.077 4.990 1.00 47.97 78 GLU A N 1
ATOM 593 C CA . GLU A 1 78 ? 8.128 -44.334 4.889 1.00 47.97 78 GLU A CA 1
ATOM 594 C C . GLU A 1 78 ? 9.665 -44.276 4.813 1.00 47.97 78 GLU A C 1
ATOM 596 O O . GLU A 1 78 ? 10.251 -43.904 3.773 1.00 47.97 78 GLU A O 1
#

Secondary structure (DSSP, 8-state):
-HHHHHHHHHT--HHHHHHHHHHHHHHTT--SHHHHHHHHHHHHHHHHHHHSSS-----HHHHHHTTS----PPP---

Organism: NCBI:txid2604869

Mean predicted aligned error: 10.15 Å

Solvent-accessible surface area (backbone atoms only — not comparable to full-atom values): 4743 Å² total; per-residue (Å²): 112,66,43,56,54,43,8,62,66,59,74,49,52,55,68,55,30,43,53,51,47,54,50,54,31,53,77,70,70,44,80,49,74,69,53,41,53,53,49,48,51,52,52,43,52,56,48,41,69,65,39,66,75,72,81,50,71,63,66,65,66,73,69,40,60,76,75,64,73,68,80,74,82,74,79,85,81,131

Foldseek 3Di:
DLLVLQCVLQVHDSVLSVVLLVVVCVVVVNDDPVSSVVSSVVVSVVSCVVRVPDPPHPPNVVSVVVVPPDPDPDPPDD

pLDDT: mean 76.73, std 16.98, range [43.16, 93.69]